Protein AF-X1TEA6-F1 (afdb_monomer)

Secondary structure (DSSP, 8-state):
-----TTSSS-HHHHHHHHHHT-SEEEEEESS--GGGGGGGHHHHHT-SEEEEEES---HHHHHHHHHHHHHHHHHHHHHHHHHHHT-

pLDDT: mean 81.74, std 10.24, range [47.53, 95.25]

Foldseek 3Di:
DDDADCPDVVHPLVVVLVVLQPDQEEEEEEQADAPVVCPSVVVSVVNHPYYHYHHNDPPPVRVVRVVVVVVVVVVVVVVVVVVVVVVD

Mean predicted aligned error: 8.51 Å

Structure (mmCIF, N/CA/C/O backbone):
data_AF-X1TEA6-F1
#
_entry.id   AF-X1TEA6-F1
#
loop_
_atom_site.group_PDB
_atom_site.id
_atom_site.type_symbol
_atom_site.label_atom_id
_atom_site.label_alt_id
_atom_site.label_comp_id
_atom_site.label_asym_id
_atom_site.label_entity_id
_atom_site.label_seq_id
_atom_site.pdbx_PDB_ins_code
_atom_site.Cartn_x
_atom_site.Cartn_y
_atom_site.Cartn_z
_atom_site.occupancy
_atom_site.B_iso_or_equiv
_atom_site.auth_seq_id
_atom_site.auth_comp_id
_atom_site.auth_asym_id
_atom_site.auth_atom_id
_atom_site.pdbx_PDB_model_num
ATOM 1 N N . MET A 1 1 ? 15.598 -13.150 -18.774 1.00 48.81 1 MET A N 1
ATOM 2 C CA . MET A 1 1 ? 15.280 -12.356 -17.569 1.00 48.81 1 MET A CA 1
ATOM 3 C C . MET A 1 1 ? 15.108 -10.920 -18.028 1.00 48.81 1 MET A C 1
ATOM 5 O O . MET A 1 1 ? 16.082 -10.342 -18.487 1.00 48.81 1 MET A O 1
ATOM 9 N N . ASN A 1 2 ? 13.882 -10.392 -18.018 1.00 67.81 2 ASN A N 1
ATOM 10 C CA . ASN A 1 2 ? 13.636 -9.014 -18.446 1.00 67.81 2 ASN A CA 1
ATOM 11 C C . ASN A 1 2 ? 13.895 -8.092 -17.256 1.00 67.81 2 ASN A C 1
ATOM 13 O O . ASN A 1 2 ? 13.210 -8.192 -16.241 1.00 67.81 2 ASN A O 1
ATOM 17 N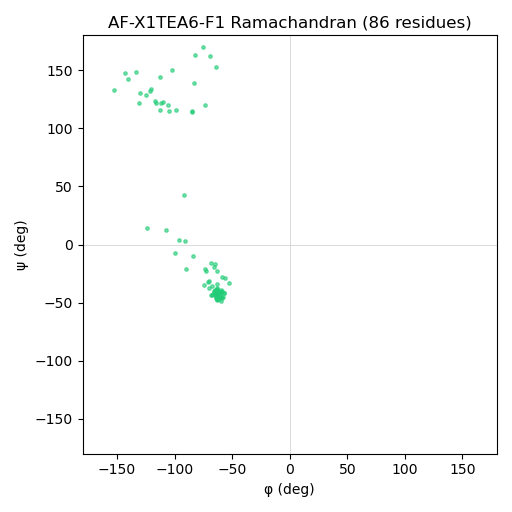 N . ILE A 1 3 ? 14.908 -7.235 -17.364 1.00 66.62 3 ILE A N 1
ATOM 18 C CA . ILE A 1 3 ? 15.162 -6.195 -16.368 1.00 66.62 3 ILE A CA 1
ATOM 19 C C . ILE A 1 3 ? 14.089 -5.122 -16.558 1.00 66.62 3 ILE A C 1
ATOM 21 O O . ILE A 1 3 ? 13.952 -4.554 -17.641 1.00 66.62 3 ILE A O 1
ATOM 25 N N . LEU A 1 4 ? 13.294 -4.884 -15.518 1.00 72.00 4 LEU A N 1
ATOM 26 C CA . LEU A 1 4 ? 12.221 -3.898 -15.545 1.00 72.00 4 LEU A CA 1
ATOM 27 C C . LEU A 1 4 ? 12.802 -2.527 -15.204 1.00 72.00 4 LEU A C 1
ATOM 29 O O . LEU A 1 4 ? 13.260 -2.305 -14.084 1.00 72.00 4 LEU A O 1
ATOM 33 N N . HIS A 1 5 ? 12.788 -1.608 -16.166 1.00 73.94 5 HIS A N 1
ATOM 34 C CA . HIS A 1 5 ? 13.236 -0.236 -15.948 1.00 73.94 5 HIS A CA 1
ATOM 35 C C . HIS A 1 5 ? 12.044 0.707 -15.796 1.00 73.94 5 HIS A C 1
ATOM 37 O O . HIS A 1 5 ? 11.001 0.530 -16.430 1.00 73.94 5 HIS A O 1
ATOM 43 N N . ALA A 1 6 ? 12.239 1.774 -15.020 1.00 76.50 6 ALA A N 1
ATOM 44 C CA . ALA A 1 6 ? 11.241 2.825 -14.839 1.00 76.50 6 ALA A CA 1
ATOM 45 C C . ALA A 1 6 ? 10.783 3.464 -16.165 1.00 76.50 6 ALA A C 1
ATOM 47 O O . ALA A 1 6 ? 9.636 3.876 -16.265 1.00 76.50 6 ALA A O 1
ATOM 48 N N . ASN A 1 7 ? 11.645 3.479 -17.189 1.00 82.38 7 ASN A N 1
ATOM 49 C CA . ASN A 1 7 ? 11.385 4.138 -18.476 1.00 82.38 7 ASN A CA 1
ATOM 50 C C . ASN A 1 7 ? 11.105 3.153 -19.627 1.00 82.38 7 ASN A C 1
ATOM 52 O O . ASN A 1 7 ? 11.167 3.540 -20.789 1.00 82.38 7 ASN A O 1
ATOM 56 N N . THR A 1 8 ? 10.865 1.873 -19.325 1.00 83.94 8 THR A N 1
ATOM 57 C CA . THR A 1 8 ? 10.443 0.8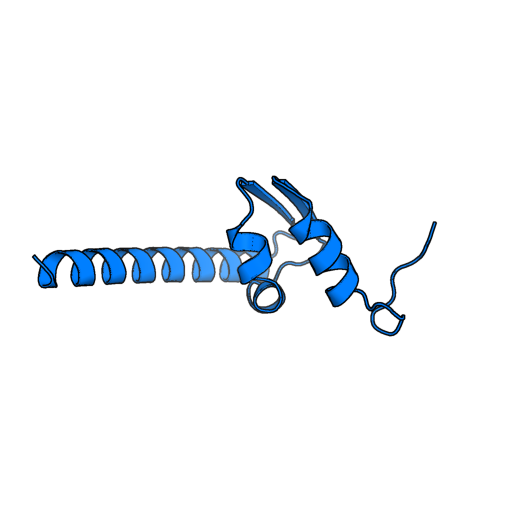96 -20.349 1.00 83.94 8 THR A CA 1
ATOM 58 C C . THR A 1 8 ? 8.944 0.981 -20.610 1.00 83.94 8 THR A C 1
ATOM 60 O O . THR A 1 8 ? 8.218 1.540 -19.796 1.00 83.94 8 THR A O 1
ATOM 63 N N . ASP A 1 9 ? 8.484 0.426 -21.731 1.00 85.00 9 ASP A N 1
ATOM 64 C CA . ASP A 1 9 ? 7.061 0.295 -22.047 1.00 85.00 9 ASP A CA 1
ATOM 65 C C . ASP A 1 9 ? 6.634 -1.192 -22.021 1.00 85.00 9 ASP A C 1
ATOM 67 O O . ASP A 1 9 ? 7.244 -2.016 -22.714 1.00 85.00 9 ASP A O 1
ATOM 71 N N . PRO A 1 10 ? 5.656 -1.593 -21.187 1.00 86.25 10 PRO A N 1
ATOM 72 C CA . PRO A 1 10 ? 5.111 -0.838 -20.057 1.00 86.25 10 PRO A CA 1
ATOM 73 C C . PRO A 1 10 ? 6.155 -0.583 -18.961 1.00 86.25 10 PRO A C 1
ATOM 75 O O . PRO A 1 10 ? 7.111 -1.351 -18.792 1.00 86.25 10 PRO A O 1
ATOM 78 N N . ASN A 1 11 ? 5.961 0.502 -18.209 1.00 89.88 11 ASN A N 1
ATOM 79 C CA . ASN A 1 11 ? 6.877 0.922 -17.148 1.00 89.88 11 ASN A CA 1
ATOM 80 C C . ASN A 1 11 ? 6.750 0.046 -15.893 1.00 89.88 11 ASN A C 1
ATOM 82 O O . ASN A 1 11 ? 5.842 -0.778 -15.770 1.00 89.88 11 ASN A O 1
ATOM 86 N N . LEU A 1 12 ? 7.676 0.218 -14.944 1.00 88.94 12 LEU A N 1
ATOM 87 C CA . LEU A 1 12 ? 7.696 -0.578 -13.713 1.00 88.94 12 LEU A CA 1
ATOM 88 C C . LEU A 1 12 ? 6.385 -0.472 -12.920 1.00 88.94 12 LEU A C 1
ATOM 90 O O . LEU A 1 12 ? 5.900 -1.488 -12.436 1.00 88.94 12 LEU A O 1
ATOM 94 N N . LEU A 1 13 ? 5.805 0.727 -12.809 1.00 89.25 13 LEU A N 1
ATOM 95 C CA . LEU A 1 13 ? 4.549 0.936 -12.085 1.00 89.25 13 LEU A CA 1
ATOM 96 C C . LEU A 1 13 ? 3.394 0.182 -12.752 1.00 89.25 13 LEU A C 1
ATOM 98 O O . LEU A 1 13 ? 2.644 -0.511 -12.074 1.00 89.25 13 LEU A O 1
ATOM 102 N N . GLN A 1 14 ? 3.280 0.284 -14.073 1.00 91.12 14 GLN A N 1
ATOM 103 C CA . GLN A 1 14 ? 2.241 -0.379 -14.852 1.00 91.12 14 GLN A CA 1
ATOM 104 C C . GLN A 1 14 ? 2.336 -1.901 -14.711 1.00 91.12 14 GLN A C 1
ATOM 106 O O . GLN A 1 14 ? 1.354 -2.561 -14.384 1.00 91.12 14 GLN A O 1
ATOM 111 N N . ARG A 1 15 ? 3.544 -2.455 -14.844 1.00 90.81 15 ARG A N 1
ATOM 112 C CA . ARG A 1 15 ? 3.777 -3.889 -14.629 1.00 90.81 15 ARG A CA 1
ATOM 113 C C . ARG A 1 15 ? 3.493 -4.308 -13.193 1.00 90.81 15 ARG A C 1
ATOM 115 O O . ARG A 1 15 ? 2.962 -5.389 -12.965 1.00 90.81 15 ARG A O 1
ATOM 122 N N . PHE A 1 16 ? 3.832 -3.466 -12.220 1.00 90.44 16 PHE A N 1
ATOM 123 C CA . PHE A 1 16 ? 3.542 -3.751 -10.821 1.00 90.44 16 PHE A CA 1
ATOM 124 C C . PHE A 1 16 ? 2.031 -3.815 -10.571 1.00 90.44 16 PHE A C 1
ATOM 126 O O . PHE A 1 16 ? 1.571 -4.771 -9.955 1.00 90.44 16 PHE A O 1
ATOM 133 N N . LYS A 1 17 ? 1.247 -2.888 -11.136 1.00 92.19 17 LYS A N 1
ATOM 134 C CA . LYS A 1 17 ? -0.225 -2.951 -11.107 1.00 92.19 17 LYS A CA 1
ATOM 135 C C . LYS A 1 17 ? -0.766 -4.228 -11.738 1.00 92.19 17 LYS A C 1
ATOM 137 O O . LYS A 1 17 ? -1.607 -4.890 -11.141 1.00 92.19 17 LYS A O 1
ATOM 142 N N . GLU A 1 18 ? -0.247 -4.615 -12.900 1.00 92.12 18 GLU A N 1
ATOM 143 C CA . GLU A 1 18 ? -0.634 -5.862 -13.573 1.00 92.12 18 GLU A CA 1
ATOM 144 C C . GLU A 1 18 ? -0.357 -7.098 -12.703 1.00 92.12 18 GLU A C 1
ATOM 146 O O . GLU A 1 18 ? -1.195 -7.995 -12.617 1.00 92.12 18 GLU A O 1
ATOM 151 N N . MET A 1 19 ? 0.781 -7.130 -12.000 1.00 91.50 19 MET A N 1
ATOM 152 C CA . MET A 1 19 ? 1.108 -8.209 -11.062 1.00 91.50 19 MET A CA 1
ATOM 153 C C . MET A 1 19 ? 0.156 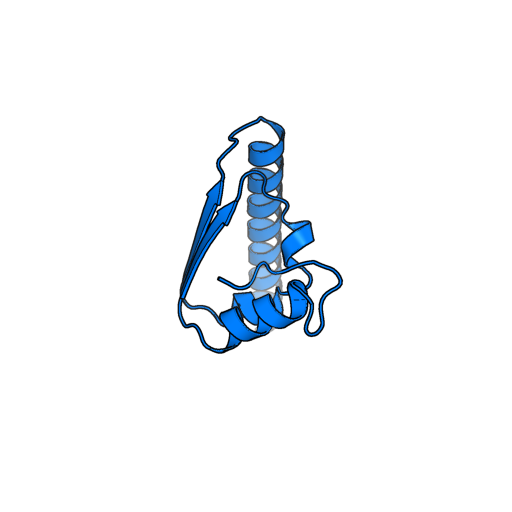-8.243 -9.858 1.00 91.50 19 MET A C 1
ATOM 155 O O . MET A 1 19 ? -0.253 -9.324 -9.431 1.00 91.50 19 MET A O 1
ATOM 159 N N . LEU A 1 20 ? -0.203 -7.080 -9.308 1.00 92.69 20 LEU A N 1
ATOM 160 C CA . LEU A 1 20 ? -1.128 -6.984 -8.177 1.00 92.69 20 LEU A CA 1
ATOM 161 C C . LEU A 1 20 ? -2.555 -7.384 -8.579 1.00 92.69 20 LEU A C 1
ATOM 163 O O . LEU A 1 20 ? -3.187 -8.158 -7.866 1.00 92.69 20 LEU A O 1
ATOM 167 N N . GLY A 1 21 ? -3.037 -6.929 -9.739 1.00 90.25 21 GLY A N 1
ATOM 168 C CA . GLY A 1 21 ? -4.415 -7.145 -10.191 1.00 90.25 21 GLY A CA 1
ATOM 169 C C . GLY A 1 21 ? -4.800 -8.611 -10.424 1.00 90.25 21 GLY A C 1
ATOM 170 O O . GLY A 1 21 ? -5.980 -8.945 -10.360 1.00 90.25 21 GLY A O 1
ATOM 171 N N . GLY A 1 22 ? -3.825 -9.494 -10.667 1.00 85.75 22 GLY A N 1
ATOM 172 C CA . GLY A 1 22 ? -4.039 -10.939 -10.816 1.00 85.75 22 GLY A CA 1
ATOM 173 C C . GLY A 1 22 ? -3.803 -11.764 -9.546 1.00 85.75 22 GLY A C 1
ATOM 174 O O . GLY A 1 22 ? -3.852 -12.992 -9.605 1.00 85.75 22 GLY A O 1
ATOM 175 N N . SER A 1 23 ? -3.503 -11.122 -8.415 1.00 91.38 23 SER A N 1
ATOM 176 C CA . SER A 1 23 ? -3.018 -11.797 -7.210 1.00 91.38 23 SER A CA 1
ATOM 177 C C . SER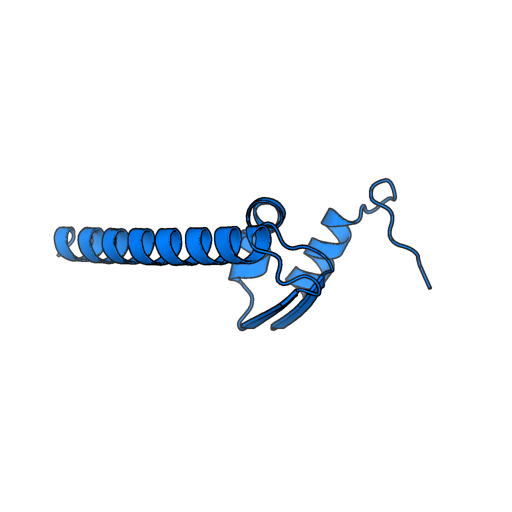 A 1 23 ? -4.033 -11.740 -6.070 1.00 91.38 23 SER A C 1
ATOM 179 O O . SER A 1 23 ? -4.696 -10.735 -5.867 1.00 91.38 23 SER A O 1
ATOM 181 N N . ALA A 1 24 ? -4.110 -12.804 -5.267 1.00 93.31 24 ALA A N 1
ATOM 182 C CA . ALA A 1 24 ? -4.816 -12.777 -3.978 1.00 93.31 24 ALA A CA 1
ATOM 183 C C . ALA A 1 24 ? -3.889 -12.358 -2.820 1.00 93.31 24 ALA A C 1
ATOM 185 O O . ALA A 1 24 ? -4.337 -11.947 -1.751 1.00 93.31 24 ALA A O 1
ATOM 186 N N . ARG A 1 25 ? -2.570 -12.503 -3.002 1.00 95.25 25 ARG A N 1
ATOM 187 C CA . ARG A 1 25 ? -1.548 -12.240 -1.981 1.00 95.25 25 ARG A CA 1
ATOM 188 C C . ARG A 1 25 ? -0.306 -11.624 -2.608 1.00 95.25 25 ARG A C 1
ATOM 190 O O . ARG A 1 25 ? 0.053 -11.998 -3.721 1.00 95.25 25 ARG A O 1
ATOM 197 N N . ALA A 1 26 ? 0.383 -10.768 -1.859 1.00 93.94 26 ALA A N 1
ATOM 198 C CA . ALA A 1 26 ? 1.671 -10.206 -2.257 1.00 93.94 26 ALA A CA 1
ATOM 199 C C . ALA A 1 26 ? 2.707 -10.343 -1.132 1.00 93.94 26 ALA A C 1
ATOM 201 O O . ALA A 1 26 ? 2.513 -9.824 -0.032 1.00 93.94 26 ALA A O 1
ATOM 202 N N . ASP A 1 27 ? 3.824 -11.013 -1.421 1.00 94.19 27 ASP A N 1
ATOM 203 C CA . ASP A 1 27 ? 5.027 -10.992 -0.586 1.00 94.19 27 ASP A CA 1
ATOM 204 C C . ASP A 1 27 ? 6.070 -10.094 -1.284 1.00 94.19 27 ASP A C 1
ATOM 206 O O . ASP A 1 27 ? 6.526 -10.392 -2.388 1.00 94.19 27 ASP A O 1
ATOM 210 N N . ILE A 1 28 ? 6.419 -8.966 -0.663 1.00 90.94 28 ILE A N 1
ATOM 211 C CA . ILE A 1 28 ? 7.251 -7.904 -1.243 1.00 90.94 28 ILE A CA 1
ATOM 212 C C . ILE A 1 28 ? 8.534 -7.772 -0.421 1.00 90.94 28 ILE A C 1
ATOM 214 O O . ILE A 1 28 ? 8.473 -7.513 0.777 1.00 90.94 28 ILE A O 1
ATOM 218 N N . ALA A 1 29 ? 9.701 -7.908 -1.051 1.00 90.94 29 ALA A N 1
ATOM 219 C CA . ALA A 1 29 ? 10.994 -7.677 -0.408 1.00 90.94 29 ALA A CA 1
ATOM 220 C C . ALA A 1 29 ? 11.647 -6.408 -0.967 1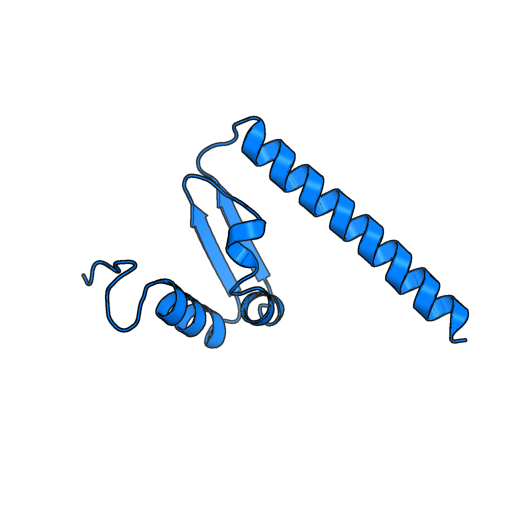.00 90.94 29 ALA A C 1
ATOM 222 O O . ALA A 1 29 ? 11.869 -6.301 -2.172 1.00 90.94 29 ALA A O 1
ATOM 223 N N . VAL A 1 30 ? 11.962 -5.449 -0.095 1.00 86.75 30 VAL A N 1
ATOM 224 C CA . VAL A 1 30 ? 12.548 -4.154 -0.473 1.00 86.75 30 VAL A CA 1
ATOM 225 C C . VAL A 1 30 ? 13.726 -3.796 0.422 1.00 86.75 30 VAL A C 1
ATOM 227 O O . VAL A 1 30 ? 13.761 -4.133 1.602 1.00 86.75 30 VAL A O 1
ATOM 230 N N . GLY A 1 31 ? 14.709 -3.079 -0.126 1.00 83.75 31 GLY A N 1
ATOM 231 C CA . GLY A 1 31 ? 15.825 -2.559 0.672 1.00 83.75 31 GLY A CA 1
ATOM 232 C C . GLY A 1 31 ? 15.400 -1.430 1.615 1.00 83.75 31 GLY A C 1
ATOM 233 O O . GLY A 1 31 ? 15.874 -1.365 2.746 1.00 83.75 31 GLY A O 1
ATOM 234 N N . PHE A 1 32 ? 14.489 -0.571 1.155 1.00 81.06 32 PHE A N 1
ATOM 235 C CA . PHE A 1 32 ? 13.943 0.563 1.893 1.00 81.06 32 PHE A CA 1
ATOM 236 C C . PHE A 1 32 ? 12.444 0.683 1.590 1.00 81.06 32 PHE A C 1
ATOM 238 O O . PHE A 1 32 ? 12.035 0.450 0.452 1.00 81.06 32 PHE A O 1
ATOM 245 N N . PHE A 1 33 ? 11.638 1.036 2.591 1.00 82.69 33 PHE A N 1
ATOM 246 C CA . PHE A 1 33 ? 10.185 1.143 2.467 1.00 82.69 33 PHE A CA 1
ATOM 247 C C . PHE A 1 33 ? 9.703 2.559 2.800 1.00 82.69 33 PHE A C 1
ATOM 249 O O . PHE A 1 33 ? 10.113 3.129 3.806 1.00 82.69 33 PHE A O 1
ATOM 256 N N . PHE A 1 34 ? 8.823 3.092 1.952 1.00 79.94 34 PHE A N 1
ATOM 257 C CA . PHE A 1 34 ? 8.100 4.343 2.168 1.00 79.94 34 PHE A CA 1
ATOM 258 C C . PHE A 1 34 ? 6.619 4.090 1.908 1.00 79.94 34 PHE A C 1
ATOM 260 O O . PHE A 1 34 ? 6.274 3.565 0.844 1.00 79.94 34 PHE A O 1
ATOM 267 N N . ILE A 1 35 ? 5.751 4.506 2.829 1.00 77.38 35 ILE A N 1
ATOM 268 C CA . ILE A 1 35 ? 4.299 4.345 2.661 1.00 77.38 35 ILE A CA 1
ATOM 269 C C . ILE A 1 35 ? 3.804 5.150 1.452 1.00 77.38 35 ILE A C 1
ATOM 271 O O . ILE A 1 35 ? 3.007 4.648 0.661 1.00 77.38 35 ILE A O 1
ATOM 275 N N . SER A 1 36 ? 4.352 6.349 1.241 1.00 79.44 36 SER A N 1
ATOM 276 C CA . SER A 1 36 ? 4.008 7.222 0.109 1.00 79.44 36 SER A CA 1
ATOM 277 C C . SER A 1 36 ? 4.258 6.580 -1.262 1.00 79.44 36 SER A C 1
ATOM 279 O O . SER A 1 36 ? 3.553 6.867 -2.225 1.00 79.44 36 SER A O 1
ATOM 281 N N . GLY A 1 37 ? 5.210 5.646 -1.367 1.00 79.38 37 GLY A N 1
ATOM 282 C CA . GLY A 1 37 ? 5.477 4.919 -2.613 1.00 79.38 37 GLY A CA 1
ATOM 283 C C . GLY A 1 37 ? 4.352 3.962 -3.028 1.00 79.38 37 GLY A C 1
ATOM 284 O O . GLY A 1 37 ? 4.317 3.521 -4.175 1.00 79.38 37 GLY A O 1
ATOM 285 N N . PHE A 1 38 ? 3.440 3.639 -2.109 1.00 86.00 38 PHE A N 1
ATOM 286 C CA . PHE A 1 38 ? 2.348 2.691 -2.320 1.00 86.00 38 PHE A CA 1
ATOM 287 C C . PHE A 1 38 ? 1.021 3.399 -2.632 1.00 86.00 38 PHE A C 1
ATOM 289 O O . PHE A 1 38 ? 0.069 2.739 -3.041 1.00 86.00 38 PHE A O 1
ATOM 296 N N . GLU A 1 39 ? 0.956 4.732 -2.539 1.00 87.00 39 GLU A N 1
ATOM 297 C CA . GLU A 1 39 ? -0.247 5.514 -2.867 1.00 87.00 39 GLU A CA 1
ATOM 298 C C . GLU A 1 39 ? -0.727 5.258 -4.302 1.00 87.00 39 GLU A C 1
ATOM 300 O O . GLU A 1 39 ? -1.914 5.040 -4.539 1.00 87.00 39 GLU A O 1
ATOM 305 N N . ALA A 1 40 ? 0.204 5.188 -5.259 1.00 88.00 40 ALA A N 1
ATOM 306 C CA . ALA A 1 40 ? -0.102 4.976 -6.675 1.00 88.00 40 ALA A CA 1
ATOM 307 C C . ALA A 1 40 ? -0.739 3.606 -6.986 1.00 88.00 40 ALA A C 1
ATOM 309 O O . ALA A 1 40 ? -1.300 3.433 -8.073 1.00 88.00 40 ALA A O 1
ATOM 310 N N . VAL A 1 41 ? -0.634 2.650 -6.058 1.00 90.06 41 VAL A N 1
ATOM 311 C CA . VAL A 1 41 ? -1.162 1.279 -6.154 1.00 90.06 41 VAL A CA 1
ATOM 312 C C . VAL A 1 41 ? -2.094 0.937 -4.985 1.00 90.06 41 VAL A C 1
ATOM 314 O O . VAL A 1 41 ? -2.399 -0.230 -4.755 1.00 90.06 41 VAL A O 1
ATOM 317 N N . ALA A 1 42 ? -2.551 1.933 -4.219 1.00 90.00 42 ALA A N 1
ATOM 318 C CA . ALA A 1 42 ? -3.334 1.704 -3.005 1.00 90.00 42 ALA A CA 1
ATOM 319 C C . ALA A 1 42 ? -4.640 0.943 -3.286 1.00 90.00 42 ALA A C 1
ATOM 321 O O . ALA A 1 42 ? -5.011 0.046 -2.529 1.00 90.00 42 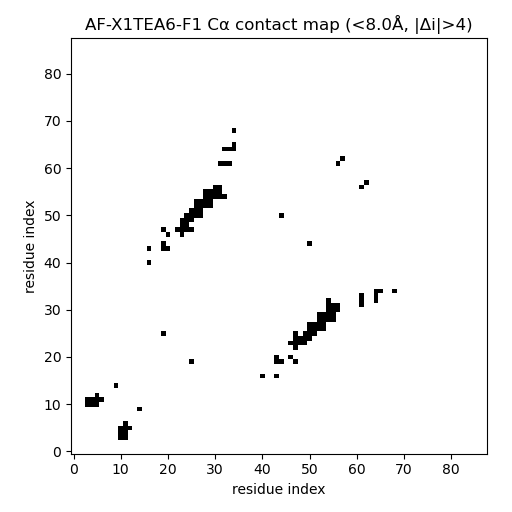ALA A O 1
ATOM 322 N N . GLU A 1 43 ? -5.306 1.259 -4.400 1.00 90.50 43 GLU A N 1
ATOM 323 C CA . GLU A 1 43 ? -6.513 0.548 -4.825 1.00 90.50 43 GLU A CA 1
ATOM 324 C C . GLU A 1 43 ? -6.209 -0.924 -5.131 1.00 90.50 43 GLU A C 1
ATOM 326 O O . GLU A 1 43 ? -6.903 -1.812 -4.636 1.00 90.50 43 GLU A O 1
ATOM 331 N N . ASP A 1 44 ? -5.138 -1.193 -5.880 1.00 92.50 44 ASP A N 1
ATOM 332 C CA . ASP A 1 44 ? -4.720 -2.549 -6.239 1.00 92.50 44 ASP A CA 1
ATOM 333 C C . ASP A 1 44 ? -4.387 -3.380 -4.989 1.00 92.50 44 ASP A C 1
ATOM 335 O O . ASP A 1 44 ? -4.791 -4.535 -4.869 1.00 92.50 44 ASP A O 1
ATOM 339 N N . LEU A 1 45 ? -3.711 -2.769 -4.013 1.00 90.81 45 LEU A N 1
ATOM 340 C CA . LEU A 1 45 ? -3.356 -3.402 -2.742 1.00 90.81 45 LEU A CA 1
ATOM 341 C C . LEU A 1 45 ? -4.574 -3.692 -1.864 1.00 90.81 45 LEU A C 1
ATOM 343 O O . LEU A 1 45 ? -4.601 -4.718 -1.189 1.00 90.81 45 LEU A O 1
ATOM 347 N N . SER A 1 46 ? -5.587 -2.822 -1.874 1.00 90.12 46 SER A N 1
ATOM 348 C CA . SER A 1 46 ? -6.800 -3.004 -1.064 1.00 90.12 46 SER A CA 1
ATOM 349 C C . SER A 1 46 ? -7.633 -4.223 -1.472 1.00 90.12 46 SER A C 1
ATOM 351 O O . SER A 1 46 ? -8.441 -4.709 -0.685 1.00 90.12 46 SER A O 1
ATOM 353 N N . ARG A 1 47 ? -7.420 -4.728 -2.693 1.00 91.88 47 ARG A N 1
ATOM 354 C CA . ARG A 1 47 ? -8.074 -5.928 -3.227 1.00 91.88 47 ARG A CA 1
ATOM 355 C C . ARG A 1 47 ? -7.373 -7.225 -2.812 1.00 91.88 47 ARG A C 1
ATOM 357 O O . ARG A 1 47 ? -7.913 -8.297 -3.062 1.00 91.88 47 ARG A O 1
ATOM 364 N N . LEU A 1 48 ? -6.182 -7.144 -2.217 1.00 93.06 48 LEU A N 1
ATOM 365 C CA . LEU A 1 48 ? -5.425 -8.313 -1.780 1.00 93.06 48 LEU A CA 1
ATOM 366 C C . LEU A 1 48 ? -5.902 -8.796 -0.409 1.00 93.06 48 LEU A C 1
ATOM 368 O O . LEU A 1 48 ? -6.059 -8.009 0.521 1.00 93.06 48 LEU A O 1
ATOM 372 N N . ASP A 1 49 ? -5.995 -10.113 -0.241 1.00 93.88 49 ASP A N 1
ATOM 373 C CA . ASP A 1 49 ? -6.339 -10.726 1.047 1.00 93.88 49 ASP A CA 1
ATOM 374 C C . ASP A 1 49 ? -5.206 -10.583 2.069 1.00 93.88 49 ASP A C 1
ATOM 376 O O . ASP A 1 49 ? -5.422 -10.563 3.283 1.00 93.88 49 ASP A O 1
ATOM 380 N N . LYS A 1 50 ? -3.957 -10.575 1.586 1.00 93.06 50 LYS A N 1
ATOM 381 C CA . LYS A 1 50 ? -2.773 -10.510 2.442 1.00 93.06 50 LYS A CA 1
ATOM 382 C C . LYS A 1 50 ? -1.590 -9.868 1.739 1.00 93.06 50 LYS A C 1
ATOM 384 O O . LYS A 1 50 ? -1.193 -10.287 0.652 1.00 93.06 50 LYS A O 1
ATOM 389 N N . ILE A 1 51 ? -0.958 -8.938 2.446 1.00 92.00 51 ILE A N 1
ATOM 390 C CA . ILE A 1 51 ? 0.289 -8.298 2.039 1.00 92.00 51 ILE A CA 1
ATOM 391 C C . ILE A 1 51 ? 1.334 -8.554 3.124 1.00 92.00 51 ILE A C 1
ATOM 393 O O . ILE A 1 51 ? 1.065 -8.372 4.312 1.00 92.00 51 ILE A O 1
ATOM 397 N N . ARG A 1 52 ? 2.532 -8.982 2.725 1.00 92.75 52 ARG A N 1
ATOM 398 C CA . ARG A 1 52 ? 3.701 -9.081 3.604 1.00 92.75 52 ARG A CA 1
ATOM 399 C C . ARG A 1 52 ? 4.843 -8.299 2.989 1.00 92.75 52 ARG A C 1
ATOM 401 O O . ARG A 1 52 ? 5.196 -8.533 1.839 1.00 92.75 52 ARG A O 1
ATOM 408 N N . ILE A 1 53 ? 5.444 -7.414 3.773 1.00 89.06 53 ILE A N 1
ATOM 409 C CA . ILE A 1 53 ? 6.586 -6.617 3.334 1.00 89.06 53 ILE A CA 1
ATOM 410 C C . ILE A 1 53 ? 7.796 -6.995 4.187 1.00 89.06 53 ILE A C 1
ATOM 412 O O . ILE A 1 53 ? 7.753 -6.893 5.411 1.00 89.06 53 ILE A O 1
ATOM 416 N N . LEU A 1 54 ? 8.865 -7.456 3.539 1.00 89.44 54 LEU A N 1
ATOM 417 C CA . LEU A 1 54 ? 10.175 -7.666 4.144 1.00 89.44 54 LEU A CA 1
ATOM 418 C C . LEU A 1 54 ? 11.065 -6.469 3.806 1.00 89.44 54 LEU A C 1
ATOM 420 O O . LEU A 1 54 ? 11.388 -6.247 2.639 1.00 89.44 54 LEU A O 1
ATOM 424 N N . VAL A 1 55 ? 11.477 -5.715 4.825 1.00 87.38 55 VAL A N 1
ATOM 425 C CA . VAL A 1 55 ? 12.341 -4.541 4.654 1.00 87.38 55 VAL A CA 1
ATOM 426 C C . VAL A 1 55 ? 13.757 -4.874 5.113 1.00 87.38 55 VAL A C 1
ATOM 428 O O . VAL A 1 55 ? 13.976 -5.236 6.266 1.00 87.38 55 VAL A O 1
ATOM 431 N N . GLY A 1 56 ? 14.720 -4.770 4.198 1.00 79.75 56 GLY A N 1
ATOM 432 C CA . GLY A 1 56 ? 16.114 -5.155 4.435 1.00 79.75 56 GLY A CA 1
ATOM 433 C C . GLY A 1 56 ? 16.891 -4.205 5.351 1.00 79.75 56 GLY A C 1
ATOM 434 O O . GLY A 1 56 ? 17.874 -4.624 5.959 1.00 79.75 56 GLY A O 1
ATOM 435 N N . ARG A 1 57 ? 16.470 -2.939 5.478 1.00 72.19 57 ARG A N 1
ATOM 436 C CA . ARG A 1 57 ? 17.020 -1.992 6.460 1.00 72.19 57 ARG A CA 1
ATOM 437 C C . ARG A 1 57 ? 15.976 -1.642 7.514 1.00 72.19 57 ARG A C 1
ATOM 439 O O . ARG A 1 57 ? 14.980 -1.005 7.206 1.00 72.19 57 ARG A O 1
ATOM 446 N N . GLY A 1 58 ? 16.246 -2.012 8.764 1.00 66.00 58 GLY A N 1
ATOM 447 C CA . GLY A 1 58 ? 15.491 -1.565 9.939 1.00 66.0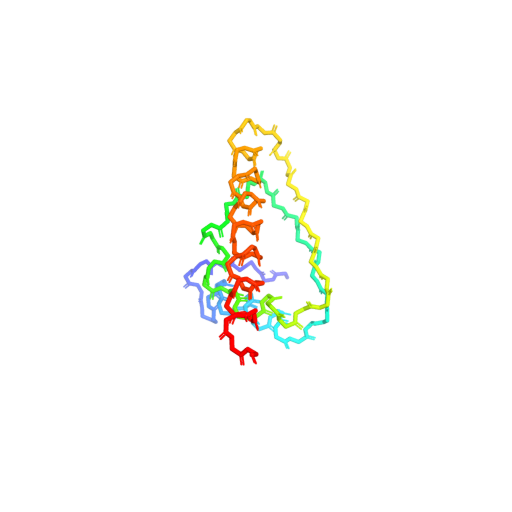0 58 GLY A CA 1
ATOM 448 C C . GLY A 1 58 ? 16.090 -0.305 10.560 1.00 66.00 58 GLY A C 1
ATOM 449 O O . GLY A 1 58 ? 16.285 -0.258 11.771 1.00 66.00 58 GLY A O 1
ATOM 450 N N . ASP A 1 59 ? 16.488 0.673 9.742 1.00 72.00 59 ASP A N 1
ATOM 451 C CA . ASP A 1 59 ? 16.962 1.940 10.292 1.00 72.00 59 ASP A CA 1
ATOM 452 C C . ASP A 1 59 ? 15.800 2.719 10.933 1.00 72.00 59 ASP A C 1
ATOM 454 O O . ASP A 1 59 ? 14.619 2.440 10.710 1.00 72.00 59 ASP A O 1
ATOM 458 N N . ARG A 1 60 ? 16.137 3.692 11.786 1.00 71.12 60 ARG A N 1
ATOM 459 C CA . ARG A 1 60 ? 15.151 4.472 12.549 1.00 71.12 60 ARG A CA 1
ATOM 460 C C . ARG A 1 60 ? 14.073 5.096 11.655 1.00 71.12 60 ARG A C 1
ATOM 462 O O . ARG A 1 60 ? 12.926 5.182 12.069 1.00 71.12 60 ARG A O 1
ATOM 469 N N . LYS A 1 61 ? 14.432 5.468 10.425 1.00 74.62 61 LYS A N 1
ATOM 470 C CA . LYS A 1 61 ? 13.519 6.077 9.460 1.00 74.62 61 LYS A CA 1
ATOM 471 C C . LYS A 1 61 ? 12.438 5.097 8.995 1.00 74.62 61 LYS A C 1
ATOM 473 O O . LYS A 1 61 ? 11.273 5.467 8.959 1.00 74.62 61 LYS A O 1
ATOM 478 N N . VAL A 1 62 ? 12.792 3.843 8.702 1.00 74.31 62 VAL A N 1
ATOM 479 C CA . VAL A 1 62 ? 11.801 2.798 8.377 1.00 74.31 62 VAL A CA 1
ATOM 480 C C . VAL A 1 62 ? 10.878 2.514 9.565 1.00 74.31 62 VAL A C 1
ATOM 482 O O . VAL A 1 62 ? 9.674 2.346 9.377 1.00 74.31 62 VAL A O 1
ATOM 485 N N . LEU A 1 63 ? 11.410 2.496 10.792 1.00 75.56 63 LEU A N 1
ATOM 486 C CA . LEU A 1 63 ? 10.587 2.335 11.997 1.00 75.56 63 LEU A CA 1
ATOM 487 C C . LEU A 1 63 ? 9.600 3.498 12.182 1.00 75.56 63 LEU A C 1
ATOM 489 O O . LEU A 1 63 ? 8.442 3.260 12.516 1.00 75.56 63 LEU A O 1
ATOM 493 N N . GLU A 1 64 ? 10.041 4.734 11.942 1.00 77.69 64 GLU A N 1
ATOM 494 C CA . GLU A 1 64 ? 9.198 5.932 12.010 1.00 77.69 64 GLU A CA 1
ATOM 495 C C . GLU A 1 64 ? 8.087 5.910 10.948 1.00 77.69 64 GLU A C 1
ATOM 497 O O . GLU A 1 64 ? 6.935 6.170 11.282 1.00 77.69 64 GLU A O 1
ATOM 502 N N . GLU A 1 65 ? 8.382 5.512 9.707 1.00 76.62 65 GLU A N 1
ATOM 503 C CA . GLU A 1 65 ? 7.372 5.334 8.650 1.00 76.62 65 GLU A CA 1
ATOM 504 C C . GLU A 1 65 ? 6.303 4.302 9.048 1.00 76.62 65 GLU A C 1
ATOM 506 O O . GLU A 1 65 ? 5.106 4.563 8.925 1.00 76.62 65 GLU A O 1
ATOM 511 N N . VAL A 1 66 ? 6.711 3.148 9.592 1.00 77.81 66 VAL A N 1
ATOM 512 C CA . VAL A 1 66 ? 5.770 2.120 10.071 1.00 77.81 66 VAL A CA 1
ATOM 513 C C . VAL A 1 66 ? 4.929 2.640 11.240 1.00 77.81 66 VAL A C 1
ATOM 515 O O . VAL A 1 66 ? 3.716 2.426 11.261 1.00 77.81 66 VAL A O 1
ATOM 518 N N . ALA A 1 67 ? 5.541 3.347 12.194 1.00 77.00 67 ALA A N 1
ATOM 519 C CA . ALA A 1 67 ? 4.834 3.926 13.335 1.00 77.00 67 ALA A CA 1
ATOM 520 C C . ALA A 1 67 ? 3.801 4.979 12.901 1.00 77.00 67 ALA A C 1
ATOM 522 O O . ALA A 1 67 ? 2.663 4.947 13.371 1.00 77.00 67 ALA A O 1
ATOM 523 N N . LEU A 1 68 ? 4.165 5.864 11.967 1.00 78.69 68 LEU A N 1
ATOM 524 C CA . LEU A 1 68 ? 3.255 6.853 11.383 1.00 78.69 68 LEU A CA 1
ATOM 525 C C . LEU A 1 68 ? 2.077 6.175 10.676 1.00 78.69 68 LEU A C 1
ATOM 527 O O . LEU A 1 68 ? 0.930 6.577 10.876 1.00 78.69 68 LEU A O 1
ATOM 531 N N . GLY A 1 69 ? 2.340 5.119 9.902 1.00 77.94 69 GLY A N 1
ATOM 532 C CA . GLY A 1 69 ? 1.295 4.337 9.243 1.00 77.94 69 GLY A CA 1
ATOM 533 C C . GLY A 1 69 ? 0.305 3.708 10.226 1.00 77.94 69 GLY A C 1
ATOM 534 O O . GLY A 1 69 ? -0.906 3.799 10.025 1.00 77.94 69 GLY A O 1
ATOM 535 N N . LEU A 1 70 ? 0.801 3.112 11.315 1.00 77.56 70 LEU A N 1
ATOM 536 C CA . LEU A 1 70 ? -0.046 2.512 12.352 1.00 77.56 70 LEU A CA 1
ATOM 537 C C . LEU A 1 70 ? -0.914 3.561 13.062 1.00 77.56 70 LEU A C 1
ATOM 539 O O . LEU A 1 70 ? -2.118 3.356 13.200 1.00 77.56 70 LEU A O 1
ATOM 543 N N . GLN A 1 71 ? -0.338 4.707 13.438 1.00 77.25 71 GLN A N 1
ATOM 544 C CA . GLN A 1 71 ? -1.087 5.800 14.071 1.00 77.25 71 GLN A CA 1
ATOM 545 C C . GLN A 1 71 ? -2.198 6.347 13.166 1.00 77.25 71 GLN A C 1
ATOM 547 O O . GLN A 1 71 ? -3.319 6.579 13.620 1.00 77.25 71 GLN A O 1
ATOM 552 N N . GLN A 1 72 ? -1.913 6.537 11.874 1.00 80.38 72 GLN A N 1
ATOM 553 C CA . GLN A 1 72 ? -2.921 6.984 10.910 1.00 80.38 72 GLN A CA 1
ATOM 554 C C . GLN A 1 72 ? -4.035 5.947 10.727 1.00 80.38 72 GLN A C 1
ATOM 556 O O . GLN A 1 72 ? -5.206 6.321 10.636 1.00 80.38 72 GLN A O 1
ATOM 561 N N . ALA A 1 73 ? -3.693 4.655 10.711 1.00 78.38 73 ALA A N 1
ATOM 562 C CA . ALA A 1 73 ? -4.672 3.578 10.614 1.00 78.38 73 ALA A CA 1
ATOM 563 C C . ALA A 1 73 ? -5.613 3.549 11.829 1.00 78.38 73 ALA A C 1
ATOM 565 O O . ALA A 1 73 ? -6.825 3.422 11.655 1.00 78.38 73 ALA A O 1
ATOM 566 N N . GLU A 1 74 ? -5.085 3.718 13.043 1.00 77.50 74 GLU A N 1
ATOM 567 C CA . GLU A 1 74 ? -5.889 3.812 14.269 1.00 77.50 74 GLU A CA 1
ATOM 568 C C . GLU A 1 74 ? -6.815 5.033 14.255 1.00 77.50 74 GLU A C 1
ATOM 570 O O . GLU A 1 74 ? -8.015 4.901 14.504 1.00 77.50 74 GLU A O 1
ATOM 575 N N . ALA A 1 75 ? -6.291 6.206 13.889 1.00 77.50 75 ALA A N 1
ATOM 576 C CA . ALA A 1 75 ? -7.078 7.433 13.790 1.00 77.50 75 ALA A CA 1
ATOM 577 C C . ALA A 1 75 ? -8.210 7.318 12.753 1.00 77.50 75 ALA A C 1
ATOM 579 O O . ALA A 1 75 ? -9.333 7.766 12.998 1.00 77.50 75 ALA A O 1
ATOM 580 N N . LEU A 1 76 ? -7.940 6.686 11.604 1.00 80.94 76 LEU A N 1
ATOM 581 C CA . LEU A 1 76 ? -8.953 6.418 10.585 1.00 80.94 76 LEU A CA 1
ATOM 582 C C . LEU A 1 76 ? -10.038 5.474 11.112 1.00 80.94 76 LEU A C 1
ATOM 584 O O . LEU A 1 76 ? -11.222 5.736 10.904 1.00 80.94 76 LEU A O 1
ATOM 588 N N . LYS A 1 77 ? -9.648 4.408 11.819 1.00 80.81 77 LYS A N 1
ATOM 589 C CA . LYS A 1 77 ? -10.582 3.445 12.417 1.00 80.81 77 LYS A CA 1
ATOM 590 C C . LYS A 1 77 ? -11.523 4.122 13.411 1.00 80.81 77 LYS A C 1
ATOM 592 O O . LYS A 1 77 ? -12.736 3.995 13.274 1.00 80.81 77 LYS A O 1
ATOM 597 N N . ALA A 1 78 ? -10.969 4.920 14.324 1.00 81.12 78 ALA A N 1
ATOM 598 C CA . ALA A 1 78 ? -11.744 5.681 15.300 1.00 81.12 78 ALA A CA 1
ATOM 599 C C . ALA A 1 78 ? -12.737 6.640 14.623 1.00 81.12 78 ALA A C 1
ATOM 601 O O . ALA A 1 78 ? -13.884 6.754 15.049 1.00 81.12 78 ALA A O 1
ATOM 602 N N . ARG A 1 79 ? -12.327 7.298 13.528 1.00 80.94 79 ARG A N 1
ATOM 603 C CA . ARG A 1 79 ? -13.210 8.194 12.767 1.00 80.94 79 ARG A CA 1
ATOM 604 C C . ARG A 1 79 ? -14.349 7.442 12.076 1.00 80.94 79 ARG A C 1
ATOM 606 O O . ARG A 1 79 ? -15.487 7.897 12.122 1.00 80.94 79 ARG A O 1
ATOM 613 N N . LEU A 1 80 ? -14.059 6.289 11.471 1.00 80.75 80 LEU A N 1
ATOM 614 C CA . LEU A 1 80 ? -15.068 5.440 1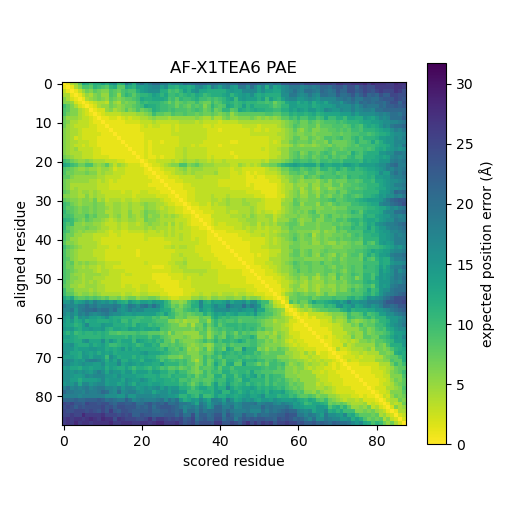0.829 1.00 80.75 80 LEU A CA 1
ATOM 615 C C . LEU A 1 80 ? -16.088 4.889 11.839 1.00 80.75 80 LEU A C 1
ATOM 617 O O . LEU A 1 80 ? -17.278 4.840 11.534 1.00 80.75 80 LEU A O 1
ATOM 621 N N . GLU A 1 81 ? -15.650 4.509 13.041 1.00 80.50 81 GLU A N 1
ATOM 622 C CA . GLU A 1 81 ? -16.531 4.057 14.128 1.00 80.50 81 GLU A CA 1
ATOM 623 C C . GLU A 1 81 ? -17.444 5.187 14.636 1.00 80.50 81 GLU A C 1
ATOM 625 O O . GLU A 1 81 ? -18.642 4.976 14.860 1.00 80.50 81 GLU A O 1
ATOM 630 N N . LEU A 1 82 ? -16.912 6.410 14.750 1.00 75.62 82 LEU A N 1
ATOM 631 C CA . LEU A 1 82 ? -17.695 7.593 15.112 1.00 75.62 82 LEU A CA 1
ATOM 632 C C . LEU A 1 82 ? -18.774 7.895 14.057 1.00 75.62 82 LEU A C 1
ATOM 634 O O . LEU A 1 82 ? -19.946 8.054 14.399 1.00 75.62 82 LEU A O 1
ATOM 638 N N . ASP A 1 83 ? -18.401 7.895 12.773 1.00 68.19 83 ASP A N 1
ATOM 639 C CA . ASP A 1 83 ? -19.315 8.153 11.651 1.00 68.19 83 ASP A CA 1
ATOM 640 C C . ASP A 1 83 ? -20.430 7.096 11.545 1.00 68.19 83 ASP A C 1
ATOM 642 O O . ASP A 1 83 ? -21.562 7.417 11.175 1.00 68.19 83 ASP A O 1
ATOM 646 N N . GLN A 1 84 ? -20.147 5.833 11.883 1.00 6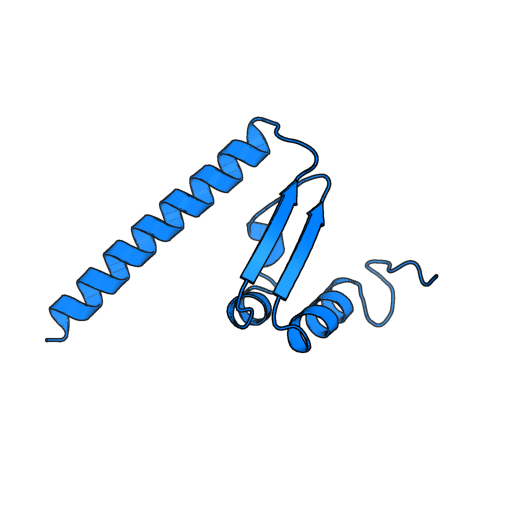4.69 84 GLN A N 1
ATOM 647 C CA . GLN A 1 84 ? -21.160 4.770 11.936 1.00 64.69 84 GLN A CA 1
ATOM 648 C C . GLN A 1 84 ? -22.126 4.928 13.115 1.00 64.69 84 GLN A C 1
ATOM 650 O O . GLN A 1 84 ? -23.298 4.570 12.994 1.00 64.69 84 GLN A O 1
ATOM 655 N N . THR A 1 85 ? -21.654 5.476 14.235 1.00 59.22 85 THR A N 1
ATOM 656 C CA . THR A 1 85 ? -22.473 5.704 15.433 1.00 59.22 85 THR A CA 1
ATOM 657 C C . THR A 1 85 ? -23.419 6.892 15.251 1.00 59.22 85 THR A C 1
ATOM 659 O O . THR A 1 85 ? -24.553 6.836 15.706 1.00 59.22 85 THR A O 1
ATOM 662 N N . VAL A 1 86 ? -22.996 7.938 14.532 1.00 59.41 86 VAL A N 1
ATOM 663 C CA . VAL A 1 86 ? -23.814 9.139 14.254 1.00 59.41 86 VAL A CA 1
ATOM 664 C C . VAL A 1 86 ? -24.920 8.882 13.216 1.00 59.41 86 VAL A C 1
ATOM 666 O O . VAL A 1 86 ? -25.899 9.621 13.159 1.00 59.41 86 VAL A O 1
ATOM 669 N N . ARG A 1 87 ? -24.787 7.843 12.380 1.00 57.59 87 ARG A N 1
ATOM 670 C CA . ARG A 1 87 ? -25.776 7.479 11.345 1.00 57.59 87 ARG A CA 1
ATOM 671 C C . ARG A 1 87 ? -26.847 6.476 11.807 1.00 57.59 87 ARG A C 1
ATOM 673 O O . ARG A 1 87 ? -27.652 6.060 10.973 1.00 57.59 87 ARG A O 1
ATOM 680 N N . ARG A 1 88 ? -26.848 6.065 13.079 1.00 47.53 88 ARG A N 1
ATOM 681 C CA . ARG A 1 88 ? -27.900 5.241 13.705 1.00 47.53 88 ARG A CA 1
ATOM 682 C C . ARG A 1 88 ? -28.804 6.096 14.578 1.00 47.53 88 ARG A C 1
ATOM 684 O O . ARG A 1 88 ? -30.003 5.756 14.629 1.00 47.53 88 ARG A O 1
#

Solvent-accessible surface area (backbone atoms only — not comparable to full-atom values): 5350 Å² total; per-residue (Å²): 134,86,84,80,40,77,89,42,90,77,24,43,68,58,51,50,50,56,57,40,70,78,37,59,59,47,82,45,79,37,66,71,72,60,73,76,76,43,61,91,47,44,72,50,56,71,69,34,82,43,79,45,77,48,61,74,46,86,47,71,66,41,52,49,50,53,51,53,51,51,53,51,52,51,54,49,50,55,50,52,53,49,57,58,60,75,74,108

Radius of gyration: 16.29 Å; Cα contacts (8 Å, |Δi|>4): 64; chains: 1; bounding box: 45×22×38 Å

Nearest PDB structures (foldseek):
  4fq5-assembly1_B  TM=3.633E-01  e=5.759E+00  Pseudomonas putida S16
  5tsu-assembly1_D  TM=3.720E-01  e=7.568E+00  Homo sapiens

Sequence (88 aa):
MNILHANTDPNLLQRFKEMLGGSARADIAVGFFFISGFEAVAEDLSRLDKIRILVGRGDRKVLEEVALGLQQAEALKARLELDQTVRR

Organism: NCBI:txid412755